Protein AF-A0A1E7KZU9-F1 (afdb_monomer_lite)

Structure (mmCIF, N/CA/C/O backbone):
data_AF-A0A1E7KZU9-F1
#
_entry.id   AF-A0A1E7KZU9-F1
#
loop_
_atom_site.group_PDB
_atom_site.id
_atom_site.type_symbol
_atom_site.label_atom_id
_atom_site.label_alt_id
_atom_site.label_comp_id
_atom_site.label_asym_id
_atom_site.label_entity_id
_atom_site.label_seq_id
_atom_site.pdbx_PDB_ins_code
_atom_site.Cartn_x
_atom_site.Cartn_y
_atom_site.Cartn_z
_atom_site.occupancy
_atom_site.B_iso_or_equiv
_atom_site.auth_seq_id
_atom_site.auth_comp_id
_atom_site.auth_asym_id
_atom_site.auth_atom_id
_atom_site.pdbx_PDB_model_num
ATOM 1 N N . ALA A 1 1 ? -8.535 -7.130 3.915 1.00 69.12 1 ALA A N 1
ATOM 2 C CA . ALA A 1 1 ? -7.531 -7.269 2.839 1.00 69.12 1 ALA A CA 1
ATOM 3 C C . ALA A 1 1 ? -8.051 -6.861 1.455 1.00 69.12 1 ALA A C 1
ATOM 5 O O . ALA A 1 1 ? -7.298 -6.219 0.744 1.00 69.12 1 ALA A O 1
ATOM 6 N N . ALA A 1 2 ? -9.292 -7.194 1.059 1.00 81.94 2 ALA A N 1
ATOM 7 C CA . ALA A 1 2 ? -9.789 -6.922 -0.301 1.00 81.94 2 ALA A CA 1
ATOM 8 C C . ALA A 1 2 ? -9.731 -5.439 -0.727 1.00 81.94 2 ALA A C 1
ATOM 10 O O . ALA A 1 2 ? -9.209 -5.161 -1.797 1.00 81.94 2 ALA A O 1
ATOM 11 N N . ALA A 1 3 ? -10.168 -4.500 0.124 1.00 85.94 3 ALA A N 1
ATOM 12 C CA . ALA A 1 3 ? -10.091 -3.060 -0.172 1.00 85.94 3 ALA A CA 1
ATOM 13 C C . ALA A 1 3 ? -8.644 -2.587 -0.412 1.00 85.94 3 ALA A C 1
ATOM 15 O O . ALA A 1 3 ? -8.355 -1.941 -1.411 1.00 85.94 3 ALA A O 1
ATOM 16 N N . LEU A 1 4 ? -7.709 -3.006 0.450 1.00 86.81 4 LEU A N 1
ATOM 17 C CA . LEU A 1 4 ? -6.290 -2.677 0.302 1.00 86.81 4 LEU A CA 1
ATOM 18 C C . LEU A 1 4 ? -5.682 -3.288 -0.971 1.00 86.81 4 LEU A C 1
ATOM 20 O O . LEU A 1 4 ? -4.939 -2.616 -1.674 1.00 86.81 4 LEU A O 1
ATOM 24 N N . ARG A 1 5 ? -6.029 -4.540 -1.298 1.00 89.00 5 ARG A N 1
ATOM 25 C CA . ARG A 1 5 ? -5.625 -5.182 -2.560 1.00 89.00 5 ARG A CA 1
ATOM 26 C C . ARG A 1 5 ? -6.146 -4.425 -3.780 1.00 89.00 5 ARG A C 1
ATOM 28 O O . ARG A 1 5 ? -5.373 -4.182 -4.692 1.00 89.00 5 ARG A O 1
ATOM 35 N N . ALA A 1 6 ? -7.426 -4.059 -3.788 1.00 89.81 6 ALA A N 1
ATOM 36 C CA . ALA A 1 6 ? -8.043 -3.342 -4.902 1.00 89.81 6 ALA A CA 1
ATOM 37 C C . ALA A 1 6 ? -7.410 -1.961 -5.114 1.00 89.81 6 ALA A C 1
ATOM 39 O O . ALA A 1 6 ? -7.166 -1.568 -6.248 1.00 89.81 6 ALA A O 1
ATOM 40 N N . LEU A 1 7 ? -7.095 -1.258 -4.023 1.00 91.00 7 LEU A N 1
ATOM 41 C CA . LEU A 1 7 ? -6.406 0.027 -4.073 1.00 91.00 7 LEU A CA 1
ATOM 42 C C . LEU A 1 7 ? -5.005 -0.095 -4.677 1.00 91.00 7 LEU A C 1
ATOM 44 O O . LEU A 1 7 ? -4.640 0.708 -5.527 1.00 91.00 7 LEU A O 1
ATOM 48 N N . LEU A 1 8 ? -4.235 -1.103 -4.257 1.00 91.38 8 LEU A N 1
ATOM 49 C CA . LEU A 1 8 ? -2.887 -1.340 -4.781 1.00 91.38 8 LEU A CA 1
ATOM 50 C C . LEU A 1 8 ? -2.913 -1.777 -6.248 1.00 91.38 8 LEU A C 1
ATOM 52 O O . LEU A 1 8 ? -2.092 -1.308 -7.020 1.00 91.38 8 LEU A O 1
ATOM 56 N N . ALA A 1 9 ? -3.888 -2.601 -6.638 1.00 90.88 9 ALA A N 1
ATOM 57 C CA . ALA A 1 9 ? -4.087 -3.016 -8.026 1.00 90.88 9 ALA A CA 1
ATOM 58 C C . ALA A 1 9 ? -4.515 -1.868 -8.956 1.00 90.88 9 ALA A C 1
ATOM 60 O O . ALA A 1 9 ? -4.350 -1.956 -10.168 1.00 90.88 9 ALA A O 1
ATOM 61 N N . ALA A 1 10 ? -5.097 -0.799 -8.407 1.00 90.50 10 ALA A N 1
ATOM 62 C CA . ALA A 1 10 ? -5.471 0.385 -9.173 1.00 90.50 10 ALA A CA 1
ATOM 63 C C . ALA A 1 10 ? -4.297 1.359 -9.389 1.00 90.50 10 ALA A C 1
ATOM 65 O O . ALA A 1 10 ? -4.414 2.264 -10.217 1.00 90.50 10 ALA A O 1
ATOM 66 N N . ASP A 1 11 ? -3.191 1.210 -8.650 1.00 89.75 11 ASP A N 1
ATOM 67 C CA . ASP A 1 11 ? -2.013 2.060 -8.805 1.00 89.75 11 ASP A CA 1
ATOM 68 C C . ASP A 1 11 ? -1.061 1.465 -9.863 1.00 89.75 11 ASP A C 1
ATOM 70 O O . ASP A 1 11 ? -0.502 0.390 -9.645 1.00 89.75 11 ASP A O 1
ATOM 74 N N . PRO A 1 12 ? -0.828 2.156 -10.995 1.00 88.00 12 PRO A N 1
ATOM 75 C CA . PRO A 1 12 ? -0.019 1.628 -12.095 1.00 88.00 12 PRO A CA 1
ATOM 76 C C . PRO A 1 12 ? 1.476 1.530 -11.766 1.00 88.00 12 PRO A C 1
ATOM 78 O O . PRO A 1 12 ? 2.236 0.924 -12.519 1.00 88.00 12 PRO A O 1
ATOM 81 N N . ASP A 1 13 ? 1.922 2.160 -10.678 1.00 91.50 13 ASP A N 1
ATOM 82 C CA . ASP A 1 13 ? 3.317 2.137 -10.265 1.00 91.50 13 ASP A CA 1
ATOM 83 C C . ASP A 1 13 ? 3.611 1.025 -9.257 1.00 91.50 13 ASP A C 1
ATOM 85 O O . ASP A 1 13 ? 4.783 0.800 -8.964 1.00 91.50 13 ASP A O 1
ATOM 89 N N . VAL A 1 14 ? 2.602 0.331 -8.724 1.00 93.00 14 VAL A N 1
ATOM 90 C CA . VAL A 1 14 ? 2.781 -0.732 -7.729 1.00 93.00 14 VAL A CA 1
ATOM 91 C C . VAL A 1 14 ? 2.906 -2.084 -8.420 1.00 93.00 14 VAL A C 1
ATOM 93 O O . VAL A 1 14 ? 1.978 -2.560 -9.058 1.00 93.00 14 VAL A O 1
ATOM 96 N N . THR A 1 15 ? 4.041 -2.751 -8.227 1.00 92.75 15 THR A N 1
ATOM 97 C CA . THR A 1 15 ? 4.292 -4.103 -8.763 1.00 92.75 15 THR A CA 1
ATOM 98 C C . THR A 1 15 ? 4.042 -5.197 -7.733 1.00 92.75 15 THR A C 1
ATOM 100 O O . THR A 1 15 ? 3.890 -6.371 -8.062 1.00 92.75 15 THR A O 1
ATOM 103 N N . GLY A 1 16 ? 4.005 -4.833 -6.453 1.00 92.31 16 GLY A N 1
ATOM 104 C CA . GLY A 1 16 ? 3.792 -5.789 -5.386 1.00 92.31 16 GLY A CA 1
ATOM 105 C C . GLY A 1 16 ? 3.674 -5.132 -4.026 1.00 92.31 16 GLY A C 1
ATOM 106 O O . GLY A 1 16 ? 4.153 -4.022 -3.792 1.00 92.31 16 GLY A O 1
ATOM 107 N N . ALA A 1 17 ? 3.023 -5.836 -3.108 1.00 93.12 17 ALA A N 1
ATOM 108 C CA . ALA A 1 17 ? 2.936 -5.408 -1.727 1.00 93.12 17 ALA A CA 1
ATOM 109 C C . ALA A 1 17 ? 2.851 -6.581 -0.756 1.00 93.12 17 ALA A C 1
ATOM 111 O O . ALA A 1 17 ? 2.275 -7.630 -1.053 1.00 93.12 17 ALA A O 1
ATOM 112 N N . HIS A 1 18 ? 3.367 -6.373 0.446 1.00 92.12 18 HIS A N 1
ATOM 113 C CA . HIS A 1 18 ? 3.286 -7.304 1.557 1.00 92.12 18 HIS A CA 1
ATOM 114 C C . HIS A 1 18 ? 2.958 -6.541 2.838 1.00 92.12 18 HIS A C 1
ATOM 116 O O . HIS A 1 18 ? 3.547 -5.501 3.117 1.00 92.12 18 HIS A O 1
ATOM 122 N N . LEU A 1 19 ? 1.991 -7.047 3.600 1.00 90.69 19 LEU A N 1
ATOM 123 C CA . LEU A 1 19 ? 1.548 -6.427 4.841 1.00 90.69 19 LEU A CA 1
ATOM 124 C C . LEU A 1 19 ? 2.029 -7.275 6.011 1.00 90.69 19 LEU A C 1
ATOM 126 O O . LEU A 1 19 ? 1.585 -8.409 6.167 1.00 90.69 19 LEU A O 1
ATOM 130 N N . THR A 1 20 ? 2.887 -6.708 6.850 1.00 90.12 20 THR A N 1
ATOM 131 C CA . THR A 1 20 ? 3.305 -7.337 8.102 1.00 90.12 20 THR A CA 1
ATOM 132 C C . THR A 1 20 ? 2.533 -6.758 9.284 1.00 90.12 20 THR A C 1
ATOM 134 O O . THR A 1 20 ? 2.153 -5.580 9.251 1.00 90.12 20 THR A O 1
ATOM 137 N N . PRO A 1 21 ? 2.327 -7.544 10.357 1.00 85.69 21 PRO A N 1
ATOM 138 C CA . PRO A 1 21 ? 1.819 -7.022 11.618 1.00 85.69 21 PRO A CA 1
ATOM 139 C C . PRO A 1 21 ? 2.669 -5.850 12.113 1.00 85.69 21 PRO A C 1
ATOM 141 O O . PRO A 1 21 ? 3.896 -5.872 12.004 1.00 85.69 21 PRO A O 1
ATOM 144 N N . GLY A 1 22 ? 2.004 -4.826 12.638 1.00 81.75 22 GLY A N 1
ATOM 145 C CA . GLY A 1 22 ? 2.656 -3.635 13.162 1.00 81.75 22 GLY A CA 1
ATOM 146 C C . GLY A 1 22 ? 3.239 -3.858 14.556 1.00 81.75 22 GLY A C 1
ATOM 147 O O . GLY A 1 22 ? 2.768 -4.710 15.313 1.00 81.75 22 GLY A O 1
ATOM 148 N N . GLY A 1 23 ? 4.251 -3.064 14.907 1.00 79.38 23 GLY A N 1
ATOM 149 C CA . GLY A 1 23 ? 4.713 -2.927 16.288 1.00 79.38 23 GLY A CA 1
ATOM 150 C C . GLY A 1 23 ? 3.746 -2.107 17.161 1.00 79.38 23 GLY A C 1
ATOM 151 O O . GLY A 1 23 ? 2.671 -1.699 16.708 1.00 79.38 23 GLY A O 1
ATOM 152 N N . PRO A 1 24 ? 4.114 -1.826 18.424 1.00 78.06 24 PRO A N 1
ATOM 153 C CA . PRO A 1 24 ? 3.315 -0.978 19.304 1.00 78.06 24 PRO A CA 1
ATOM 154 C C . PRO A 1 24 ? 3.050 0.388 18.656 1.00 78.06 24 PRO A C 1
ATOM 156 O O . PRO A 1 24 ? 3.987 1.105 18.322 1.00 78.06 24 PRO A O 1
ATOM 159 N N . GLY A 1 25 ? 1.776 0.752 18.493 1.00 82.56 25 GLY A N 1
ATOM 160 C CA . GLY A 1 25 ? 1.389 2.070 17.974 1.00 82.56 25 GLY A CA 1
ATOM 161 C C . GLY A 1 25 ? 1.131 2.157 16.466 1.00 82.56 25 GLY A C 1
ATOM 162 O O . GLY A 1 25 ? 0.778 3.233 16.008 1.00 82.56 25 GLY A O 1
ATOM 163 N N . THR A 1 26 ? 1.220 1.058 15.713 1.00 89.56 26 THR A N 1
ATOM 164 C CA . THR A 1 26 ? 0.814 0.991 14.295 1.00 89.56 26 THR A CA 1
ATOM 165 C C . THR A 1 26 ? -0.109 -0.212 14.064 1.00 89.56 26 THR A C 1
ATOM 167 O O . THR A 1 26 ? -0.149 -1.146 14.871 1.00 89.56 26 THR A O 1
ATOM 170 N N . ASP A 1 27 ? -0.934 -0.180 13.019 1.00 88.69 27 ASP A N 1
ATOM 171 C CA . ASP A 1 27 ? -1.753 -1.330 12.617 1.00 88.69 27 ASP A CA 1
ATOM 172 C C . ASP A 1 27 ? -0.985 -2.305 11.717 1.00 88.69 27 ASP A C 1
ATOM 174 O O . ASP A 1 27 ? -1.375 -3.467 11.588 1.00 88.69 27 ASP A O 1
ATOM 178 N N . GLY A 1 28 ? 0.124 -1.866 11.120 1.00 91.81 28 GLY A N 1
ATOM 179 C CA . GLY A 1 28 ? 0.888 -2.677 10.183 1.00 91.81 28 GLY A CA 1
ATOM 180 C C . GLY A 1 28 ? 1.999 -1.914 9.484 1.00 91.81 28 GLY A C 1
ATOM 181 O O . GLY A 1 28 ? 2.010 -0.682 9.450 1.00 91.81 28 GLY A O 1
ATOM 182 N N . THR A 1 29 ? 2.890 -2.671 8.855 1.00 92.50 29 THR A N 1
ATOM 183 C CA . THR A 1 29 ? 3.833 -2.131 7.876 1.00 92.50 29 THR A CA 1
ATOM 184 C C . THR A 1 29 ? 3.481 -2.704 6.515 1.00 92.50 29 THR A C 1
ATOM 186 O O . THR A 1 29 ? 3.472 -3.919 6.313 1.00 92.50 29 THR A O 1
ATOM 189 N N . LEU A 1 30 ? 3.160 -1.826 5.574 1.00 92.88 30 LEU A N 1
ATOM 190 C CA . LEU A 1 30 ? 2.935 -2.177 4.186 1.00 92.88 30 LEU A CA 1
ATOM 191 C C . LEU A 1 30 ? 4.229 -1.951 3.414 1.00 92.88 30 LEU A C 1
ATOM 193 O O . LEU A 1 30 ? 4.605 -0.822 3.098 1.00 92.88 30 LEU A O 1
ATOM 197 N N . ALA A 1 31 ? 4.907 -3.053 3.127 1.00 93.19 31 ALA A N 1
ATOM 198 C CA . ALA A 1 31 ? 6.031 -3.082 2.217 1.00 93.19 31 ALA A CA 1
ATOM 199 C C . ALA A 1 31 ? 5.512 -3.054 0.777 1.00 93.19 31 ALA A C 1
ATOM 201 O O . ALA A 1 31 ? 4.688 -3.890 0.413 1.00 93.19 31 ALA A O 1
ATOM 202 N N . VAL A 1 32 ? 5.981 -2.108 -0.033 1.00 92.94 32 VAL A N 1
ATOM 203 C CA . VAL A 1 32 ? 5.544 -1.915 -1.422 1.00 92.94 32 VAL A CA 1
ATOM 204 C C . VAL A 1 32 ? 6.756 -1.947 -2.341 1.00 92.94 32 VAL A C 1
ATOM 206 O O . VAL A 1 32 ? 7.766 -1.302 -2.062 1.00 92.94 32 VAL A O 1
ATOM 209 N N . THR A 1 33 ? 6.655 -2.678 -3.447 1.00 93.94 33 THR A N 1
ATOM 210 C CA . THR A 1 33 ? 7.592 -2.592 -4.569 1.00 93.94 33 THR A CA 1
ATOM 211 C C . THR A 1 33 ? 6.953 -1.768 -5.674 1.00 93.94 33 THR A C 1
ATOM 213 O O . THR A 1 33 ? 5.788 -1.969 -6.023 1.00 93.94 33 THR A O 1
ATOM 216 N N . LEU A 1 34 ? 7.721 -0.833 -6.226 1.00 93.06 34 LEU A N 1
ATOM 217 C CA . LEU A 1 34 ? 7.273 -0.006 -7.340 1.00 93.06 34 LEU A CA 1
ATOM 218 C C . LEU A 1 34 ? 7.830 -0.514 -8.674 1.00 93.06 34 LEU A C 1
ATOM 220 O O . LEU A 1 34 ? 8.715 -1.375 -8.716 1.00 93.06 34 LEU A O 1
ATOM 224 N N . THR A 1 35 ? 7.323 0.025 -9.778 1.00 92.56 35 THR A N 1
ATOM 225 C CA . THR A 1 35 ? 7.931 -0.154 -11.096 1.00 92.56 35 THR A CA 1
ATOM 226 C C . THR A 1 35 ? 9.339 0.456 -11.111 1.00 92.56 35 THR A C 1
ATOM 228 O O . THR A 1 35 ? 9.599 1.439 -10.408 1.00 92.56 35 THR A O 1
ATOM 231 N N . PRO A 1 36 ? 10.268 -0.052 -11.944 1.00 89.44 36 PRO A N 1
ATOM 232 C CA . PRO A 1 36 ? 11.597 0.546 -12.087 1.00 89.44 36 PRO A CA 1
ATOM 233 C C . PRO A 1 36 ? 11.555 2.033 -12.463 1.00 89.44 36 PRO A C 1
ATOM 235 O O . PRO A 1 36 ? 12.427 2.793 -12.058 1.00 89.44 36 PRO A O 1
ATOM 238 N N . ARG A 1 37 ? 10.519 2.454 -13.203 1.00 89.94 37 ARG A N 1
ATOM 239 C CA . ARG A 1 37 ? 10.283 3.857 -13.561 1.00 89.94 37 ARG A CA 1
ATOM 240 C C . ARG A 1 37 ? 9.913 4.697 -12.342 1.00 89.94 37 ARG A C 1
ATOM 242 O O . ARG A 1 37 ? 10.482 5.765 -12.156 1.00 89.94 37 ARG A O 1
ATOM 249 N N . ALA A 1 38 ? 8.974 4.229 -11.525 1.00 89.00 38 ALA A N 1
ATOM 250 C CA . ALA A 1 38 ? 8.532 4.966 -10.346 1.00 89.00 38 ALA A CA 1
ATOM 251 C C . ALA A 1 38 ? 9.579 4.974 -9.221 1.00 89.00 38 ALA A C 1
ATOM 253 O O . ALA A 1 38 ? 9.602 5.893 -8.410 1.00 89.00 38 ALA A O 1
ATOM 254 N N . ALA A 1 39 ? 10.474 3.984 -9.204 1.00 89.31 39 ALA A N 1
ATOM 255 C CA . ALA A 1 39 ? 11.615 3.912 -8.297 1.00 89.31 39 ALA A CA 1
ATOM 256 C C . ALA A 1 39 ? 12.910 4.540 -8.860 1.00 89.31 39 ALA A C 1
ATOM 258 O O . ALA A 1 39 ? 13.953 4.426 -8.219 1.00 89.31 39 ALA A O 1
ATOM 259 N N . ALA A 1 40 ? 12.873 5.165 -10.045 1.00 87.56 40 ALA A N 1
ATOM 260 C CA . ALA A 1 40 ? 14.075 5.648 -10.735 1.00 87.56 40 ALA A CA 1
ATOM 261 C C . ALA A 1 40 ? 14.798 6.775 -9.980 1.00 87.56 40 ALA A C 1
ATOM 263 O O . ALA A 1 40 ? 16.024 6.874 -10.027 1.00 87.56 40 ALA A O 1
ATOM 264 N N . ASP A 1 41 ? 14.043 7.611 -9.271 1.00 89.75 41 ASP A N 1
ATOM 265 C CA . ASP A 1 41 ? 14.556 8.713 -8.470 1.00 89.75 41 ASP A CA 1
ATOM 266 C C . ASP A 1 41 ? 13.681 8.951 -7.229 1.00 89.75 41 ASP A C 1
ATOM 268 O O . ASP A 1 41 ? 12.569 8.429 -7.094 1.00 89.75 41 ASP A O 1
ATOM 272 N N . LYS A 1 42 ? 14.204 9.749 -6.294 1.00 87.88 42 LYS A N 1
ATOM 273 C CA . LYS A 1 42 ? 13.558 10.018 -5.006 1.00 87.88 42 LYS A CA 1
ATOM 274 C C . LYS A 1 42 ? 12.243 10.785 -5.149 1.00 87.88 42 LYS A C 1
ATOM 276 O O . LYS A 1 42 ? 11.328 10.545 -4.359 1.00 87.88 42 LYS A O 1
ATOM 281 N N . ASP A 1 43 ? 12.142 11.703 -6.102 1.00 90.12 43 ASP A N 1
ATOM 282 C CA . ASP A 1 43 ? 10.972 12.567 -6.246 1.00 90.12 43 ASP A CA 1
ATOM 283 C C . ASP A 1 43 ? 9.800 11.771 -6.820 1.00 90.12 43 ASP A C 1
ATOM 285 O O . ASP A 1 43 ? 8.696 11.815 -6.271 1.00 90.12 43 ASP A O 1
ATOM 289 N N . THR A 1 44 ? 10.061 10.950 -7.839 1.00 90.38 44 THR A N 1
ATOM 290 C CA . THR A 1 44 ? 9.075 10.044 -8.436 1.00 90.38 44 THR A CA 1
ATOM 291 C C . THR A 1 44 ? 8.609 8.993 -7.425 1.00 90.38 44 THR A C 1
ATOM 293 O O . THR A 1 44 ? 7.403 8.788 -7.255 1.00 90.38 44 THR A O 1
ATOM 296 N N . ALA A 1 45 ? 9.536 8.415 -6.654 1.00 88.69 45 ALA A N 1
ATOM 297 C CA . ALA A 1 45 ? 9.198 7.482 -5.581 1.00 88.69 45 ALA A CA 1
ATOM 298 C C . ALA A 1 45 ? 8.348 8.153 -4.488 1.00 88.69 45 ALA A C 1
ATOM 300 O O . ALA A 1 45 ? 7.354 7.594 -4.023 1.00 88.69 45 ALA A O 1
ATOM 301 N N . THR A 1 46 ? 8.688 9.388 -4.107 1.00 90.81 46 THR A N 1
ATOM 302 C CA . THR A 1 46 ? 7.919 10.163 -3.123 1.00 90.81 46 THR A CA 1
ATOM 303 C C . THR A 1 46 ? 6.517 10.488 -3.641 1.00 90.81 46 THR A C 1
ATOM 305 O O . THR A 1 46 ? 5.554 10.419 -2.875 1.00 90.81 46 THR A O 1
ATOM 308 N N . ALA A 1 47 ? 6.371 10.820 -4.926 1.00 91.62 47 ALA A N 1
ATOM 309 C CA . ALA A 1 47 ? 5.074 11.069 -5.546 1.00 91.62 47 ALA A CA 1
ATOM 310 C C . ALA A 1 47 ? 4.186 9.815 -5.537 1.00 91.62 47 ALA A C 1
ATOM 312 O O . ALA A 1 47 ? 3.011 9.912 -5.175 1.00 91.62 47 ALA A O 1
ATOM 313 N N . ALA A 1 48 ? 4.750 8.644 -5.850 1.00 91.06 48 ALA A N 1
ATOM 314 C CA . ALA A 1 48 ? 4.038 7.370 -5.774 1.00 91.06 48 ALA A CA 1
ATOM 315 C C . ALA A 1 48 ? 3.587 7.053 -4.340 1.00 91.06 48 ALA A C 1
ATOM 317 O O . ALA A 1 48 ? 2.408 6.798 -4.097 1.00 91.06 48 ALA A O 1
ATOM 318 N N . VAL A 1 49 ? 4.483 7.183 -3.357 1.00 90.69 49 VAL A N 1
ATOM 319 C CA . VAL A 1 49 ? 4.147 6.974 -1.937 1.00 90.69 49 VAL A CA 1
ATOM 320 C C . VAL A 1 49 ? 3.044 7.928 -1.471 1.00 90.69 49 VAL A C 1
ATOM 322 O O . VAL A 1 49 ? 2.110 7.504 -0.792 1.00 90.69 49 VAL A O 1
ATOM 325 N N . ARG A 1 50 ? 3.102 9.210 -1.855 1.00 91.56 50 ARG A N 1
ATOM 326 C CA . ARG A 1 50 ? 2.060 10.197 -1.518 1.00 91.56 50 ARG A CA 1
ATOM 327 C C . ARG A 1 50 ? 0.711 9.852 -2.137 1.00 91.56 50 ARG A C 1
ATOM 329 O O . ARG A 1 50 ? -0.311 10.036 -1.481 1.00 91.56 50 ARG A O 1
ATOM 336 N N . ARG A 1 51 ? 0.700 9.352 -3.373 1.00 91.56 51 ARG A N 1
ATOM 337 C CA . ARG A 1 51 ? -0.520 8.910 -4.056 1.00 91.56 51 ARG A CA 1
ATOM 338 C C . ARG A 1 51 ? -1.160 7.732 -3.333 1.00 91.56 51 ARG A C 1
ATOM 340 O O . ARG A 1 51 ? -2.344 7.800 -3.014 1.00 91.56 51 ARG A O 1
ATOM 347 N N . ILE A 1 52 ? -0.363 6.716 -2.998 1.00 91.12 52 ILE A N 1
ATOM 348 C CA . ILE A 1 52 ? -0.810 5.547 -2.230 1.00 91.12 52 ILE A CA 1
ATOM 349 C C . ILE A 1 52 ? -1.359 5.998 -0.874 1.00 91.12 52 ILE A C 1
ATOM 351 O O . ILE A 1 52 ? -2.481 5.649 -0.520 1.00 91.12 52 ILE A O 1
ATOM 355 N N . ALA A 1 53 ? -0.623 6.835 -0.138 1.00 90.50 53 ALA A N 1
ATOM 356 C CA . ALA A 1 53 ? -1.069 7.364 1.150 1.00 90.50 53 ALA A CA 1
ATOM 357 C C . ALA A 1 53 ? -2.389 8.152 1.038 1.00 90.50 53 ALA A C 1
ATOM 359 O O . ALA A 1 53 ? -3.286 7.973 1.860 1.00 90.50 53 ALA A O 1
ATOM 360 N N . GLY A 1 54 ? -2.538 8.984 0.003 1.00 90.69 54 GLY A N 1
ATOM 361 C CA . GLY A 1 54 ? -3.768 9.731 -0.264 1.00 90.69 54 GLY A CA 1
ATOM 362 C C . GLY A 1 54 ? -4.955 8.824 -0.591 1.00 90.69 54 GLY A C 1
ATOM 363 O O . GLY A 1 54 ? -6.053 9.041 -0.077 1.00 90.69 54 GLY A O 1
ATOM 364 N N . ALA A 1 55 ? -4.738 7.775 -1.383 1.00 90.44 55 ALA A N 1
ATOM 365 C CA . ALA A 1 55 ? -5.761 6.782 -1.684 1.00 90.44 55 ALA A CA 1
ATOM 366 C C . ALA A 1 55 ? -6.179 6.014 -0.417 1.00 90.44 55 ALA A C 1
ATOM 368 O O . ALA A 1 55 ? -7.372 5.869 -0.155 1.00 90.44 55 ALA A O 1
ATOM 369 N N . LEU A 1 56 ? -5.214 5.584 0.408 1.00 89.31 56 LEU A N 1
ATOM 370 C CA . LEU A 1 56 ? -5.478 4.891 1.676 1.00 89.31 56 LEU A CA 1
ATOM 371 C C . LEU A 1 56 ? -6.309 5.757 2.627 1.00 89.31 56 LEU A C 1
ATOM 373 O O . LEU A 1 56 ? -7.247 5.268 3.250 1.00 89.31 56 LEU A O 1
ATOM 377 N N . ALA A 1 57 ? -5.979 7.047 2.717 1.00 88.00 57 ALA A N 1
ATOM 378 C CA . ALA A 1 57 ? -6.711 8.006 3.534 1.00 88.00 57 ALA A CA 1
ATOM 379 C C . ALA A 1 57 ? -8.110 8.325 2.975 1.00 88.00 57 ALA A C 1
ATOM 381 O O . ALA A 1 57 ? -9.000 8.708 3.732 1.00 88.00 57 ALA A O 1
ATOM 382 N N . SER A 1 58 ? -8.325 8.167 1.669 1.00 89.19 58 SER A N 1
ATOM 383 C CA . SER A 1 58 ? -9.620 8.437 1.033 1.00 89.19 58 SER A CA 1
ATOM 384 C C . SER A 1 58 ? -10.596 7.260 1.145 1.00 89.19 58 SER A C 1
ATOM 386 O O . SER A 1 58 ? -11.806 7.466 1.080 1.00 89.19 58 SER A O 1
ATOM 388 N N . ASP A 1 59 ? -10.104 6.037 1.361 1.00 90.38 59 ASP A N 1
ATOM 389 C CA . ASP A 1 59 ? -10.945 4.851 1.534 1.00 90.38 59 ASP A CA 1
ATOM 390 C C . ASP A 1 59 ? -11.535 4.788 2.954 1.00 90.38 59 ASP A C 1
ATOM 392 O O . ASP A 1 59 ? -10.835 4.613 3.955 1.00 90.38 59 ASP A O 1
ATOM 396 N N . GLU A 1 60 ? -12.858 4.920 3.055 1.00 87.56 60 GLU A N 1
ATOM 397 C CA . GLU A 1 60 ? -13.560 4.942 4.343 1.00 87.56 60 GLU A CA 1
ATOM 398 C C . GLU A 1 60 ? -13.454 3.620 5.110 1.00 87.56 60 GLU A C 1
ATOM 400 O O . GLU A 1 60 ? -13.373 3.612 6.340 1.00 87.56 60 GLU A O 1
ATOM 405 N N . THR A 1 61 ? -13.419 2.496 4.391 1.00 89.88 61 THR A N 1
ATOM 406 C CA . THR A 1 61 ? -13.314 1.162 4.990 1.00 89.88 61 THR A CA 1
ATOM 407 C C . THR A 1 61 ? -11.930 0.948 5.587 1.00 89.88 61 THR A C 1
ATOM 409 O O . THR A 1 61 ? -11.802 0.331 6.648 1.00 89.88 61 THR A O 1
ATOM 412 N N . LEU A 1 62 ? -10.888 1.435 4.911 1.00 87.94 62 LEU A N 1
ATOM 413 C CA . LEU A 1 62 ? -9.524 1.396 5.420 1.00 87.94 62 LEU A CA 1
ATOM 414 C C . LEU A 1 62 ? -9.349 2.368 6.582 1.00 87.94 62 LEU A C 1
ATOM 416 O O . LEU A 1 62 ? -8.822 1.949 7.607 1.00 87.94 62 LEU A O 1
ATOM 420 N N . ARG A 1 63 ? -9.878 3.595 6.504 1.00 86.75 63 ARG A N 1
ATOM 421 C CA . ARG A 1 63 ? -9.859 4.539 7.636 1.00 86.75 63 ARG A CA 1
ATOM 422 C C . ARG A 1 63 ? -10.532 3.990 8.890 1.00 86.75 63 ARG A C 1
ATOM 424 O O . ARG A 1 63 ? -10.012 4.173 9.983 1.00 86.75 63 ARG A O 1
ATOM 431 N N . ALA A 1 64 ? -11.661 3.297 8.750 1.00 89.06 64 ALA A N 1
ATOM 432 C CA . ALA A 1 64 ? -12.350 2.691 9.890 1.00 89.06 64 ALA A CA 1
ATOM 433 C C . ALA A 1 64 ? -11.555 1.541 10.539 1.00 89.06 64 ALA A C 1
ATOM 435 O O . ALA A 1 64 ? -11.827 1.169 11.679 1.00 89.06 64 ALA A O 1
ATOM 436 N N . ARG A 1 65 ? -10.596 0.951 9.813 1.00 86.31 65 ARG A N 1
ATOM 437 C CA . ARG A 1 65 ? -9.824 -0.223 10.247 1.00 86.31 65 ARG A CA 1
ATOM 438 C C . ARG A 1 65 ? -8.384 0.097 10.645 1.00 86.31 65 ARG A C 1
ATOM 440 O O . ARG A 1 65 ? -7.846 -0.603 11.494 1.00 86.31 65 ARG A O 1
ATOM 447 N N . LEU A 1 66 ? -7.778 1.115 10.041 1.00 85.62 66 LEU A N 1
ATOM 448 C CA . LEU A 1 66 ? -6.405 1.563 10.276 1.00 85.62 66 LEU A CA 1
ATOM 449 C C . LEU A 1 66 ? -6.400 2.735 11.269 1.00 85.62 66 LEU A C 1
ATOM 451 O O . LEU A 1 66 ? -6.067 3.867 10.923 1.00 85.62 66 LEU A O 1
ATOM 455 N N . VAL A 1 67 ? -6.836 2.460 12.498 1.00 84.44 67 VAL A N 1
ATOM 456 C CA . VAL A 1 67 ? -7.031 3.456 13.565 1.00 84.44 67 VAL A CA 1
ATOM 457 C C . VAL A 1 67 ? -5.712 4.062 14.049 1.00 84.44 67 VAL A C 1
ATOM 459 O O . VAL A 1 67 ? -5.651 5.253 14.343 1.00 84.44 67 VAL A O 1
ATOM 462 N N . ARG A 1 68 ? -4.655 3.252 14.150 1.00 86.06 68 ARG A N 1
ATOM 463 C CA . ARG A 1 68 ? -3.306 3.681 14.549 1.00 86.06 68 ARG A CA 1
ATOM 464 C C . ARG A 1 68 ? -2.443 4.090 13.355 1.00 86.06 68 ARG A C 1
ATOM 466 O O . ARG A 1 68 ? -1.354 4.621 13.543 1.00 86.06 68 ARG A O 1
ATOM 473 N N . GLY A 1 69 ? -2.942 3.878 12.141 1.00 86.19 69 GLY A N 1
ATOM 474 C CA . GLY A 1 69 ? -2.234 4.173 10.906 1.00 86.19 69 GLY A CA 1
ATOM 475 C C . GLY A 1 69 ? -1.350 3.019 10.444 1.00 86.19 69 GLY A C 1
ATOM 476 O O . GLY A 1 69 ? -1.257 1.967 11.079 1.00 86.19 69 GLY A O 1
ATOM 477 N N . LEU A 1 70 ? -0.733 3.221 9.284 1.00 90.19 70 LEU A N 1
ATOM 478 C CA . LEU A 1 70 ? 0.061 2.223 8.582 1.00 90.19 70 LEU A CA 1
ATOM 479 C C . LEU A 1 70 ? 1.425 2.816 8.252 1.00 90.19 70 LEU A C 1
ATOM 481 O O . LEU A 1 70 ? 1.509 3.935 7.743 1.00 90.19 70 LEU A O 1
ATOM 485 N N . GLU A 1 71 ? 2.484 2.058 8.499 1.00 91.12 71 GLU A N 1
ATOM 486 C CA . GLU A 1 71 ? 3.811 2.430 8.024 1.00 91.12 71 GLU A CA 1
ATOM 487 C C . GLU A 1 71 ? 3.994 1.960 6.584 1.00 91.12 71 GLU A C 1
ATOM 489 O O . GLU A 1 71 ? 3.643 0.833 6.237 1.00 91.12 71 GLU A O 1
ATOM 494 N N . LEU A 1 72 ? 4.556 2.820 5.737 1.00 90.69 72 LEU A N 1
ATOM 495 C CA . LEU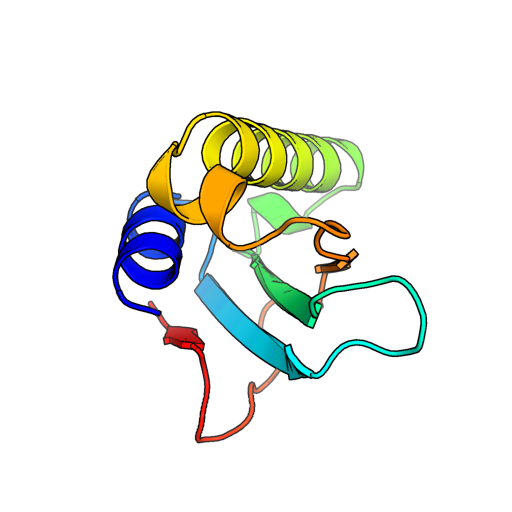 A 1 72 ? 4.873 2.490 4.352 1.00 90.69 72 LEU A CA 1
ATOM 496 C C . LEU A 1 72 ? 6.376 2.254 4.228 1.00 90.69 72 LEU A C 1
ATOM 498 O O . LEU A 1 72 ? 7.173 3.165 4.450 1.00 90.69 72 LEU A O 1
ATOM 502 N N . ALA A 1 73 ? 6.751 1.035 3.849 1.00 92.00 73 ALA A N 1
ATOM 503 C CA . ALA A 1 73 ? 8.130 0.665 3.568 1.00 92.00 73 ALA A CA 1
ATOM 504 C C . ALA A 1 73 ? 8.312 0.506 2.056 1.00 92.00 73 ALA A C 1
ATOM 506 O O . ALA A 1 73 ? 7.713 -0.371 1.436 1.00 92.00 73 ALA A O 1
ATOM 507 N N . LEU A 1 74 ? 9.142 1.355 1.453 1.00 90.94 74 LEU A N 1
ATOM 508 C CA . LEU A 1 74 ? 9.460 1.246 0.035 1.00 90.94 74 LEU A CA 1
ATOM 509 C C . LEU A 1 74 ? 10.613 0.261 -0.160 1.00 90.94 74 LEU A C 1
ATOM 511 O O . LEU A 1 74 ? 11.706 0.463 0.369 1.00 90.94 74 LEU A O 1
ATOM 515 N N . LEU A 1 75 ? 10.365 -0.793 -0.931 1.00 90.56 75 LEU A N 1
ATOM 516 C CA . LEU A 1 75 ? 11.362 -1.789 -1.293 1.00 90.56 75 LEU A CA 1
ATOM 517 C C . LEU A 1 75 ? 11.927 -1.510 -2.694 1.00 90.56 75 LEU A C 1
ATOM 519 O O . LEU A 1 75 ? 11.204 -1.003 -3.558 1.00 90.56 75 LEU A O 1
ATOM 523 N N . PRO A 1 76 ? 13.193 -1.880 -2.957 1.00 87.06 76 PRO A N 1
ATOM 524 C CA . PRO A 1 76 ? 13.756 -1.808 -4.298 1.00 87.06 76 PRO A CA 1
ATOM 525 C C . PRO A 1 76 ? 12.919 -2.600 -5.319 1.00 87.06 76 PRO A C 1
ATOM 527 O O . PRO A 1 76 ? 12.381 -3.664 -4.984 1.00 87.06 76 PRO A O 1
ATOM 530 N N . PRO 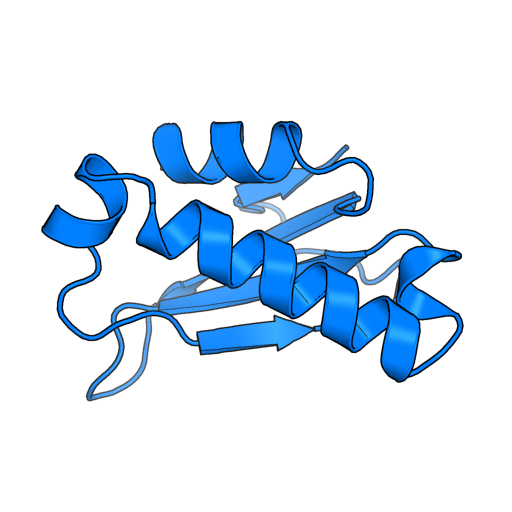A 1 77 ? 12.823 -2.133 -6.574 1.00 87.19 77 PRO A N 1
ATOM 531 C CA . PRO A 1 77 ? 12.137 -2.874 -7.626 1.00 87.19 77 PRO A CA 1
ATOM 532 C C . PRO A 1 77 ? 12.788 -4.251 -7.829 1.00 87.19 77 PRO A C 1
ATOM 534 O O . PRO A 1 77 ? 14.008 -4.393 -7.759 1.00 87.19 77 PRO A O 1
ATOM 537 N N . GLY A 1 78 ? 11.967 -5.277 -8.058 1.00 82.12 78 GLY A N 1
ATOM 538 C CA . GLY A 1 78 ? 12.430 -6.665 -8.184 1.00 82.12 78 GLY A CA 1
ATOM 539 C C . GLY A 1 78 ? 12.725 -7.375 -6.858 1.00 82.12 78 GLY A C 1
ATOM 540 O O . GLY A 1 78 ? 13.154 -8.527 -6.878 1.00 82.12 78 GLY A O 1
ATOM 541 N N . THR A 1 79 ? 12.474 -6.739 -5.706 1.00 87.06 79 THR A N 1
ATOM 542 C CA . THR A 1 79 ? 12.543 -7.427 -4.408 1.00 87.06 79 THR A CA 1
ATOM 543 C C . THR A 1 79 ? 11.546 -8.582 -4.372 1.00 87.06 79 THR A C 1
ATOM 545 O O . THR A 1 79 ? 10.344 -8.386 -4.553 1.00 87.06 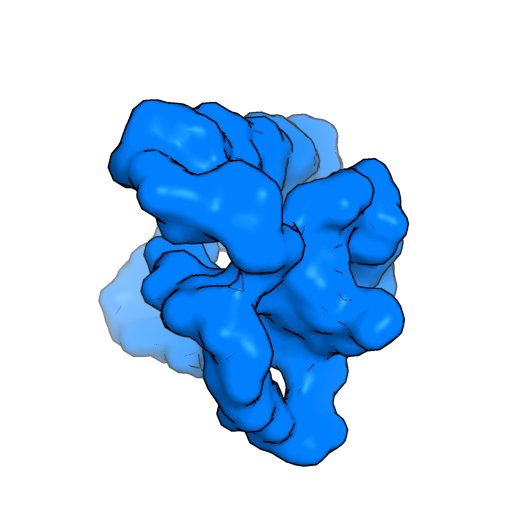79 THR A O 1
ATOM 548 N N . ALA A 1 80 ? 12.038 -9.792 -4.109 1.00 83.50 80 ALA A N 1
ATOM 549 C CA . ALA A 1 80 ? 11.183 -10.956 -3.940 1.00 83.50 80 ALA A CA 1
ATOM 550 C C .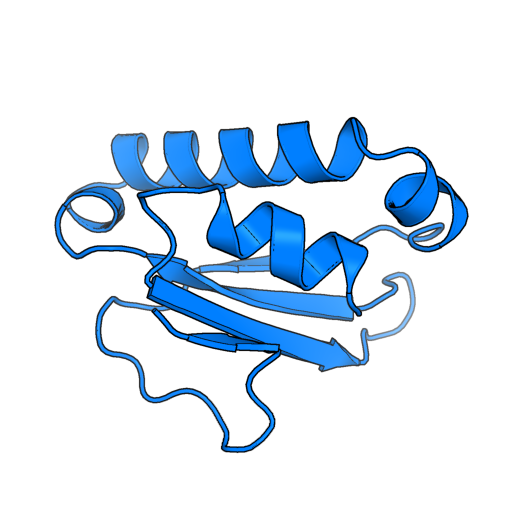 ALA A 1 80 ? 10.343 -10.802 -2.665 1.00 83.50 80 ALA A C 1
ATOM 552 O O . ALA A 1 80 ? 10.869 -10.790 -1.552 1.00 83.50 80 ALA A O 1
ATOM 553 N N . LEU A 1 81 ? 9.027 -10.681 -2.835 1.00 84.94 81 LEU A N 1
ATOM 554 C CA . LEU A 1 81 ? 8.095 -10.646 -1.714 1.00 84.94 81 LEU A CA 1
ATOM 555 C C . LEU A 1 81 ? 7.861 -12.059 -1.144 1.00 84.94 81 LEU A C 1
ATOM 557 O O . LEU A 1 81 ? 7.939 -13.043 -1.891 1.00 84.94 81 LEU A O 1
ATOM 561 N N . PRO A 1 82 ? 7.509 -12.174 0.149 1.00 84.19 82 PRO A N 1
ATOM 562 C CA . PRO A 1 82 ? 7.055 -13.427 0.757 1.00 84.19 82 PRO A CA 1
ATOM 563 C C . PRO A 1 82 ? 5.857 -14.067 0.031 1.00 84.19 82 PRO A C 1
ATOM 565 O O . PRO A 1 82 ? 5.127 -13.398 -0.706 1.00 84.19 82 PRO A O 1
ATOM 568 N N . GLY A 1 83 ? 5.658 -15.379 0.207 1.00 78.00 83 GLY A N 1
ATOM 569 C CA . GLY A 1 83 ? 4.613 -16.154 -0.488 1.00 78.00 83 GLY A CA 1
ATOM 570 C C . GLY A 1 83 ? 3.177 -15.752 -0.125 1.00 78.00 83 GLY A C 1
ATOM 571 O O . GLY A 1 83 ? 2.266 -15.912 -0.930 1.00 78.00 83 GLY A O 1
ATOM 572 N N . ASP A 1 84 ? 2.991 -15.156 1.046 1.00 80.94 84 ASP A N 1
ATOM 573 C CA . ASP A 1 84 ? 1.762 -14.544 1.554 1.00 80.94 84 ASP A CA 1
ATOM 574 C C . ASP A 1 84 ? 1.628 -13.059 1.166 1.00 80.94 84 ASP A C 1
ATOM 576 O O . ASP A 1 84 ? 0.897 -12.297 1.803 1.00 80.94 84 ASP A O 1
ATOM 580 N N . ALA A 1 85 ? 2.302 -12.649 0.084 1.00 84.19 85 ALA A N 1
ATOM 581 C CA . ALA A 1 85 ? 2.187 -11.317 -0.493 1.00 84.19 85 ALA A CA 1
ATOM 582 C C . ALA A 1 85 ? 0.723 -10.866 -0.594 1.00 84.19 85 ALA A C 1
ATOM 584 O O . ALA A 1 85 ? -0.182 -11.577 -1.053 1.00 84.19 85 ALA A O 1
ATOM 585 N N . LEU A 1 86 ? 0.497 -9.624 -0.178 1.00 84.62 86 LEU A N 1
ATOM 586 C CA . LEU A 1 86 ? -0.808 -9.012 -0.279 1.00 84.62 86 LEU A CA 1
ATOM 587 C C . LEU A 1 86 ? -1.151 -8.770 -1.750 1.00 84.62 86 LEU A C 1
ATOM 589 O O . LEU A 1 86 ? -2.268 -9.052 -2.150 1.00 84.62 86 LEU A O 1
ATOM 593 N N . TYR A 1 87 ? -0.220 -8.303 -2.571 1.00 87.75 87 TYR A N 1
ATOM 594 C CA . TYR A 1 87 ? -0.472 -8.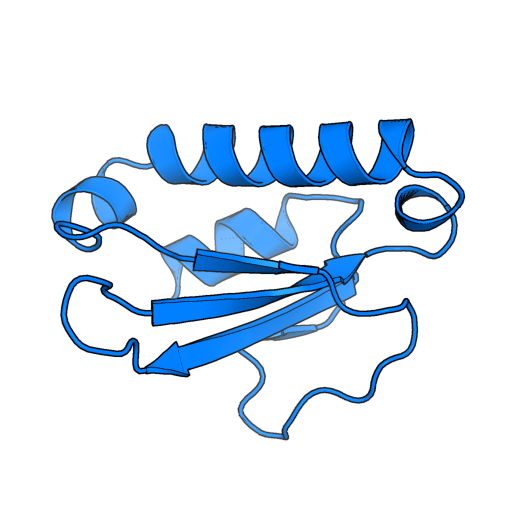022 -3.982 1.00 87.75 87 TYR A CA 1
ATOM 595 C C . TYR A 1 87 ? 0.766 -8.315 -4.828 1.00 87.75 87 TYR A C 1
ATOM 597 O O . TYR A 1 87 ? 1.886 -8.180 -4.329 1.00 87.75 87 TYR A O 1
ATOM 605 N N . ARG A 1 88 ? 0.548 -8.719 -6.084 1.00 85.12 88 ARG A N 1
ATOM 606 C CA . ARG A 1 88 ? 1.554 -8.868 -7.143 1.00 85.12 88 ARG A CA 1
ATOM 607 C C . ARG A 1 88 ? 0.875 -8.593 -8.486 1.00 85.12 88 ARG A C 1
ATOM 609 O O . ARG A 1 88 ? -0.214 -9.131 -8.694 1.00 85.12 88 ARG A O 1
ATOM 616 N N . ASP A 1 89 ? 1.517 -7.779 -9.316 1.00 78.31 89 ASP A N 1
ATOM 617 C CA . ASP A 1 89 ? 1.152 -7.529 -10.721 1.00 78.31 89 ASP A CA 1
ATOM 618 C C . ASP A 1 89 ? 1.894 -8.494 -11.664 1.00 78.31 89 ASP A C 1
ATOM 620 O O . ASP A 1 89 ? 3.058 -8.847 -11.342 1.00 78.31 89 ASP A O 1
#

pLDDT: mean 88.29, std 4.21, range [69.12, 93.94]

Foldseek 3Di:
DVLLQVLLVPQQFWAFWAWAADDPQWRTEIETETDCVCVVDDVSVVVSVVSSVVSCVVDPVSCVVGVSHYHYHYDYHPPDDDPRTSYGD

Radius of gyration: 12.3 Å; chains: 1; bounding box: 28×29×33 Å

Secondar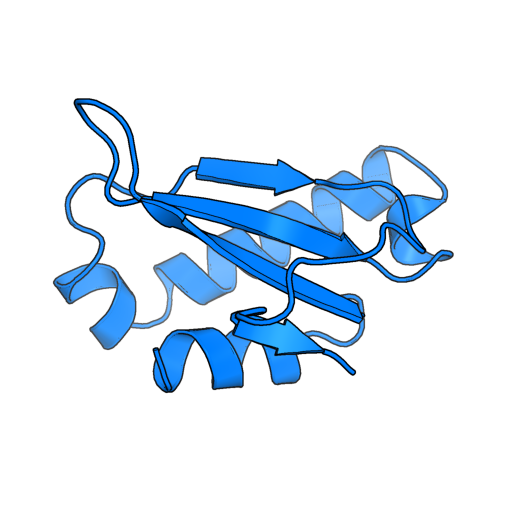y structure (DSSP, 8-state):
-HHHHHHHHT-TTEEEEEEEEP-TT-SEEEEEEEPTTTTSSHHHHHHHHHHHHHHHHH-HHHHTT-SS-EEEEEEPTT----TT-SEE-

Sequence (89 aa):
AAALRALLAADPDVTGAHLTPGGPGTDGTLAVTLTPRAAADKDTATAAVRRIAGALASDETLRARLVRGLELALLPPGTALPGDALYRD

Organism: NCBI:txid518642